Protein AF-Q6AVP5-F1 (afdb_monomer)

InterPro domains:
  IPR037191 VPS9 domain superfamily [G3DSA:1.20.1050.80] (102-145)
  IPR037191 VPS9 domain superfamily [SSF109993] (11-140)
  IPR041545 RABX5, catalytic core helical domain [PF18151] (31-95)
  IPR045046 Vacuolar protein sorting-associated protein 9-like [PTHR23101] (3-141)

Radius of gyration: 20.61 Å; Cα contacts (8 Å, |Δi|>4): 64; chains: 1; bounding box: 44×33×57 Å

Mean predicted aligned error: 6.72 Å

Structure (mmCIF, N/CA/C/O backbone):
data_AF-Q6AVP5-F1
#
_entry.id   AF-Q6AVP5-F1
#
loop_
_atom_site.group_PDB
_atom_site.id
_atom_site.type_symbol
_atom_site.label_atom_id
_atom_site.label_alt_id
_atom_site.label_comp_id
_atom_site.label_asym_id
_atom_site.label_entity_id
_atom_site.label_seq_id
_atom_site.pdbx_PDB_ins_code
_atom_site.Cartn_x
_atom_site.Cartn_y
_atom_site.Cartn_z
_atom_site.occupancy
_atom_site.B_iso_or_equiv
_atom_site.auth_seq_id
_atom_site.auth_comp_id
_atom_site.auth_asym_id
_atom_site.auth_atom_id
_atom_site.pdbx_PDB_model_num
ATOM 1 N N . MET A 1 1 ? -6.257 12.693 -12.170 1.00 38.09 1 MET A N 1
ATOM 2 C CA . MET A 1 1 ? -5.421 12.180 -11.072 1.00 38.09 1 MET A CA 1
ATOM 3 C C . MET A 1 1 ? -4.960 13.388 -10.293 1.00 38.09 1 MET A C 1
ATOM 5 O O . MET A 1 1 ? -4.209 14.184 -10.844 1.00 38.09 1 MET A O 1
ATOM 9 N N . GLU A 1 2 ? -5.520 13.604 -9.105 1.00 39.56 2 GLU A N 1
ATOM 10 C CA . GLU A 1 2 ? -4.973 14.602 -8.187 1.00 39.56 2 GLU A CA 1
ATOM 11 C C . GLU A 1 2 ? -3.583 14.144 -7.747 1.00 39.56 2 GLU A C 1
ATOM 13 O O . GLU A 1 2 ? -3.361 12.958 -7.509 1.00 39.56 2 GLU A O 1
ATOM 18 N N . SER A 1 3 ? -2.624 15.067 -7.707 1.00 45.69 3 SER A N 1
ATOM 19 C CA . SER A 1 3 ? -1.284 14.765 -7.215 1.00 45.69 3 SER A CA 1
ATOM 20 C C . SER A 1 3 ? -1.371 14.326 -5.745 1.00 45.69 3 SER A C 1
ATOM 22 O O . SER A 1 3 ? -2.114 14.952 -4.990 1.00 45.69 3 SER A O 1
ATOM 24 N N . PRO A 1 4 ? -0.567 13.349 -5.286 1.00 54.94 4 PRO A N 1
ATOM 25 C CA . PRO A 1 4 ? -0.579 12.880 -3.889 1.00 54.94 4 PRO A CA 1
ATOM 26 C C . PRO A 1 4 ? -0.270 13.991 -2.862 1.00 54.94 4 PRO A C 1
ATOM 28 O O . PRO A 1 4 ? -0.514 13.847 -1.664 1.00 54.94 4 PRO A O 1
ATOM 31 N N . THR A 1 5 ? 0.214 15.142 -3.334 1.00 57.69 5 THR A N 1
ATOM 32 C CA . THR A 1 5 ? 0.504 16.350 -2.554 1.00 57.69 5 THR A CA 1
ATOM 33 C C . THR A 1 5 ? -0.537 17.466 -2.741 1.00 57.69 5 THR A C 1
ATOM 35 O O . THR A 1 5 ? -0.230 18.629 -2.462 1.00 57.69 5 THR A O 1
ATOM 38 N N . SER A 1 6 ? -1.741 17.169 -3.245 1.00 62.94 6 SER A N 1
ATOM 39 C CA . SER A 1 6 ? -2.787 18.184 -3.402 1.00 62.94 6 SER A CA 1
ATOM 40 C C . SER A 1 6 ? -3.237 18.730 -2.031 1.00 62.94 6 SER A C 1
ATOM 42 O O . SER A 1 6 ? -3.102 18.068 -0.996 1.00 62.94 6 SER A O 1
ATOM 44 N N . PRO A 1 7 ? -3.740 19.975 -1.964 1.00 68.06 7 PRO A N 1
ATOM 45 C CA . PRO A 1 7 ? -4.280 20.518 -0.721 1.00 68.06 7 PRO A CA 1
ATOM 46 C C . PRO A 1 7 ? -5.439 19.675 -0.169 1.00 68.06 7 PRO A C 1
ATOM 48 O O . PRO A 1 7 ? -5.575 19.588 1.049 1.00 68.06 7 PRO A O 1
ATOM 51 N N . ALA A 1 8 ? -6.231 19.045 -1.046 1.00 71.81 8 ALA A N 1
ATOM 52 C CA . ALA A 1 8 ? -7.337 18.169 -0.667 1.00 71.81 8 ALA A CA 1
ATOM 53 C C . ALA A 1 8 ? -6.826 16.920 0.068 1.00 71.81 8 ALA A C 1
ATOM 55 O O . ALA A 1 8 ? -7.182 16.729 1.228 1.00 71.81 8 ALA A O 1
ATOM 56 N N . SER A 1 9 ? -5.854 16.192 -0.501 1.00 69.38 9 SER A N 1
ATOM 57 C CA . SER A 1 9 ? -5.284 14.993 0.143 1.00 69.38 9 SER A CA 1
ATOM 58 C C . SER A 1 9 ? -4.622 15.292 1.497 1.00 69.38 9 SER A C 1
ATOM 60 O O . SER A 1 9 ? -4.601 14.469 2.418 1.00 69.38 9 SER A O 1
ATOM 62 N N . ARG A 1 10 ? -4.067 16.502 1.664 1.00 72.94 10 ARG A N 1
ATOM 63 C CA . ARG A 1 10 ? -3.562 16.961 2.966 1.00 72.94 10 ARG A CA 1
ATOM 64 C C . ARG A 1 10 ? -4.691 17.173 3.968 1.00 72.94 10 ARG A C 1
ATOM 66 O O . ARG A 1 10 ? -4.535 16.746 5.109 1.00 72.94 10 ARG A O 1
ATOM 73 N N . LEU A 1 11 ? -5.779 17.834 3.572 1.00 76.25 11 LEU A N 1
ATOM 74 C CA . LEU A 1 11 ? -6.944 18.052 4.436 1.00 76.25 11 LEU A CA 1
ATOM 75 C C . LEU A 1 11 ? -7.547 16.718 4.889 1.00 76.25 11 LEU A C 1
ATOM 77 O O . LEU A 1 11 ? -7.787 16.549 6.083 1.00 76.25 11 LEU A O 1
ATOM 81 N N . ASP A 1 12 ? -7.665 15.760 3.975 1.00 85.00 12 ASP A N 1
ATOM 82 C CA . ASP A 1 12 ? -8.180 14.416 4.245 1.00 85.00 12 ASP A CA 1
ATOM 83 C C . ASP A 1 12 ? -7.323 13.659 5.269 1.00 85.00 12 ASP A C 1
ATOM 85 O O . ASP A 1 12 ? -7.826 13.128 6.262 1.00 85.00 12 ASP A O 1
ATOM 89 N N . PHE A 1 13 ? -5.995 13.706 5.112 1.00 90.00 13 PHE A N 1
ATOM 90 C CA . PHE A 1 13 ? -5.083 13.112 6.089 1.00 90.00 13 PHE A CA 1
ATOM 91 C C . PHE A 1 13 ? -5.193 13.769 7.474 1.00 90.00 13 PHE A C 1
ATOM 93 O O . PHE A 1 13 ? -5.140 13.083 8.498 1.00 90.00 13 PHE A O 1
ATOM 100 N N . TYR A 1 14 ? -5.337 15.096 7.542 1.00 91.50 14 TYR A N 1
ATOM 101 C CA . TYR A 1 14 ? -5.500 15.780 8.825 1.00 91.50 14 TYR A CA 1
ATOM 102 C C . TYR A 1 14 ? -6.853 15.492 9.480 1.00 91.50 14 TYR A C 1
ATOM 104 O O . TYR A 1 14 ? -6.889 15.410 10.711 1.00 91.50 14 TYR A O 1
ATOM 112 N N . ASP A 1 15 ? -7.927 15.283 8.710 1.00 91.81 15 ASP A N 1
ATOM 113 C CA . ASP A 1 15 ? -9.204 14.814 9.261 1.00 91.81 15 ASP A CA 1
ATOM 114 C C . ASP A 1 15 ? -9.060 13.408 9.855 1.00 91.81 15 ASP A C 1
ATOM 116 O O . ASP A 1 15 ? -9.421 13.195 11.017 1.00 91.81 15 ASP A O 1
ATOM 120 N N . PHE A 1 16 ? -8.416 12.482 9.132 1.00 94.19 16 PHE A N 1
ATOM 121 C CA . PHE A 1 16 ? -8.103 11.144 9.644 1.00 94.19 16 PHE A CA 1
ATOM 122 C C . PHE A 1 16 ? -7.333 11.213 10.972 1.00 94.19 16 PHE A C 1
ATOM 124 O O . PHE A 1 16 ? -7.773 10.661 11.984 1.00 94.19 16 PHE A O 1
ATOM 131 N N . ILE A 1 17 ? -6.224 11.960 11.021 1.00 94.19 17 ILE A N 1
ATOM 132 C CA . ILE A 1 17 ? -5.444 12.135 12.256 1.00 94.19 17 ILE A CA 1
ATOM 133 C C . IL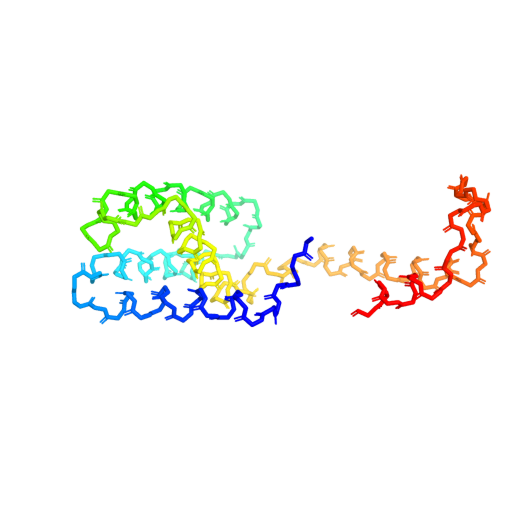E A 1 17 ? -6.285 12.800 13.356 1.00 94.19 17 ILE A C 1
ATOM 135 O O . ILE A 1 17 ? -6.170 12.437 14.530 1.00 94.19 17 ILE A O 1
ATOM 139 N N . GLY A 1 18 ? -7.144 13.757 13.001 1.00 93.69 18 GLY A N 1
ATOM 140 C CA . GLY A 1 18 ? -8.076 14.409 13.917 1.00 93.69 18 GLY A CA 1
ATOM 141 C C . GLY A 1 18 ? -9.054 13.426 14.564 1.00 93.69 18 GLY A C 1
ATOM 142 O O . GLY A 1 18 ? -9.269 13.489 15.777 1.00 93.69 18 GLY A O 1
ATOM 143 N N . ARG A 1 19 ? -9.602 12.481 13.791 1.00 92.88 19 ARG A N 1
ATOM 144 C CA . ARG A 1 19 ? -10.478 11.408 14.293 1.00 92.88 19 ARG A CA 1
ATOM 145 C C . ARG A 1 19 ? -9.712 10.402 15.147 1.00 92.88 19 ARG A C 1
ATOM 147 O O . ARG A 1 19 ? -10.165 10.098 16.247 1.00 92.88 19 ARG A O 1
ATOM 154 N N . MET A 1 20 ? -8.524 9.979 14.713 1.00 93.62 20 MET A N 1
ATOM 155 C CA . MET A 1 20 ? -7.675 9.023 15.441 1.00 93.62 20 MET A CA 1
ATOM 156 C C . MET A 1 20 ? -7.154 9.550 16.786 1.00 93.62 20 MET A C 1
ATOM 158 O O . MET A 1 20 ? -6.776 8.772 17.656 1.00 93.62 20 MET A O 1
ATOM 162 N N . ARG A 1 21 ? -7.146 10.873 16.991 1.00 93.12 21 ARG A N 1
ATOM 163 C CA . ARG A 1 21 ? -6.823 11.500 18.286 1.00 93.12 21 ARG A CA 1
ATOM 164 C C . ARG A 1 21 ? -7.977 11.474 19.288 1.00 93.12 21 ARG A C 1
ATOM 166 O O . ARG A 1 21 ? -7.763 11.793 20.457 1.00 93.12 21 ARG A O 1
ATOM 173 N N . ARG A 1 22 ? -9.201 11.152 18.858 1.00 93.94 22 ARG A N 1
ATOM 174 C CA . ARG A 1 22 ? -10.360 11.099 19.756 1.00 93.94 22 ARG A CA 1
ATOM 175 C C . ARG A 1 22 ? -10.253 9.861 20.652 1.00 93.94 22 ARG A C 1
ATOM 177 O O . ARG A 1 22 ? -9.910 8.796 20.150 1.00 93.94 22 ARG A O 1
ATOM 184 N N . PRO A 1 23 ? -10.635 9.944 21.940 1.00 95.56 23 PRO A N 1
ATOM 185 C CA . PRO A 1 23 ? -10.653 8.780 22.832 1.00 95.56 23 PRO A CA 1
ATOM 186 C C . PRO A 1 23 ? -11.482 7.609 22.291 1.00 95.56 23 PRO A C 1
ATOM 188 O O . PRO A 1 23 ? -11.158 6.457 22.542 1.00 95.56 23 PRO A O 1
ATOM 191 N N . ALA A 1 24 ? -12.524 7.911 21.512 1.00 94.75 24 ALA A N 1
ATOM 192 C CA . ALA A 1 24 ? -13.369 6.914 20.870 1.00 94.75 24 ALA A CA 1
ATOM 193 C C . ALA A 1 24 ? -12.647 6.066 19.806 1.00 94.75 24 ALA A C 1
ATOM 195 O O . ALA A 1 24 ? -13.204 5.052 19.436 1.00 94.75 24 ALA A O 1
ATOM 196 N N . ALA A 1 25 ? -11.465 6.465 19.315 1.00 96.00 25 ALA A N 1
ATOM 197 C CA . ALA A 1 25 ? -10.657 5.700 18.353 1.00 96.00 25 ALA A CA 1
ATOM 198 C C . ALA A 1 25 ? -9.486 4.943 19.015 1.00 96.00 25 ALA A C 1
ATOM 200 O O . ALA A 1 25 ? -8.536 4.541 18.336 1.00 96.00 25 ALA A O 1
ATOM 201 N N . ALA A 1 26 ? -9.464 4.842 20.349 1.00 95.75 26 ALA A N 1
ATOM 202 C CA . ALA A 1 26 ? -8.313 4.316 21.082 1.00 95.75 26 ALA A CA 1
ATOM 203 C C . ALA A 1 26 ? -8.010 2.844 20.755 1.00 95.75 26 ALA A C 1
ATOM 205 O O . ALA A 1 26 ? -6.844 2.454 20.714 1.00 95.75 26 ALA A O 1
ATOM 206 N N . ASP A 1 27 ? -9.044 2.050 20.500 1.00 96.25 27 ASP A N 1
ATOM 207 C CA . ASP A 1 27 ? -8.976 0.663 20.042 1.00 96.25 27 ASP A CA 1
ATOM 208 C C . ASP A 1 27 ? -8.317 0.554 18.658 1.00 96.25 27 ASP A C 1
ATOM 210 O O . ASP A 1 27 ? -7.335 -0.177 18.507 1.00 96.25 27 ASP A O 1
ATOM 214 N N . LEU A 1 28 ? -8.761 1.358 17.685 1.00 97.00 28 LEU A N 1
ATOM 215 C CA . LEU A 1 28 ? -8.161 1.424 16.349 1.00 97.00 28 LEU A CA 1
ATOM 216 C C . LEU A 1 28 ? -6.686 1.834 16.432 1.00 97.00 28 LEU A C 1
ATOM 218 O O . LEU A 1 28 ? -5.815 1.210 15.826 1.00 97.00 28 LEU A O 1
ATOM 222 N N . PHE A 1 29 ? -6.374 2.860 17.227 1.00 95.50 29 PHE A N 1
ATOM 223 C CA . PHE A 1 29 ? -4.996 3.319 17.390 1.00 95.50 29 PHE A CA 1
ATOM 224 C C . PHE A 1 29 ? -4.112 2.275 18.084 1.00 95.5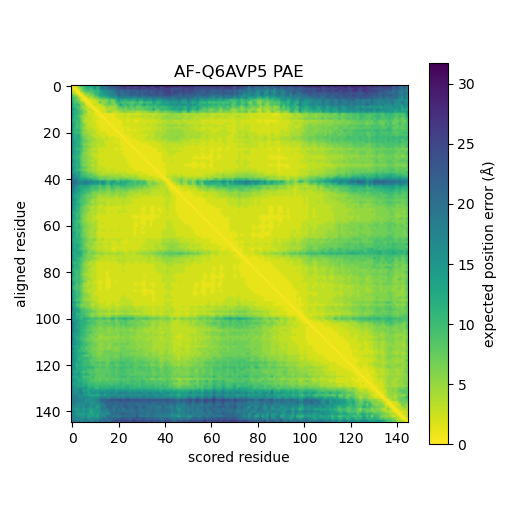0 29 PHE A C 1
ATOM 226 O O . PHE A 1 29 ? -2.936 2.126 17.739 1.00 95.50 29 PHE A O 1
ATOM 233 N N . HIS A 1 30 ? -4.662 1.529 19.045 1.00 96.75 30 HIS A N 1
ATOM 234 C CA . HIS A 1 30 ? -3.961 0.420 19.683 1.00 96.75 30 HIS A CA 1
ATOM 235 C C . HIS A 1 30 ? -3.669 -0.706 18.685 1.00 96.75 30 HIS A C 1
ATOM 237 O O . HIS A 1 30 ? -2.532 -1.177 18.638 1.00 96.75 30 HIS A O 1
ATOM 243 N N . SER A 1 31 ? -4.646 -1.067 17.847 1.00 97.50 31 SER A N 1
ATOM 244 C CA . SER A 1 31 ? -4.481 -2.050 16.771 1.00 97.50 31 SER A CA 1
ATOM 245 C C . SER A 1 31 ? -3.339 -1.661 15.826 1.00 97.50 31 SER A C 1
ATOM 247 O O . SER A 1 31 ? -2.387 -2.423 15.655 1.00 97.50 31 SER A O 1
ATOM 249 N N . ILE A 1 32 ? -3.338 -0.416 15.332 1.00 97.12 32 ILE A N 1
ATOM 250 C CA . ILE A 1 32 ? -2.281 0.110 14.452 1.00 97.12 32 ILE A CA 1
ATOM 251 C C . ILE A 1 32 ? -0.905 0.048 15.123 1.00 97.12 32 ILE A C 1
ATOM 253 O O . ILE A 1 32 ? 0.072 -0.389 14.516 1.00 97.12 32 ILE A O 1
ATOM 257 N N . ARG A 1 33 ? -0.795 0.475 16.387 1.00 96.19 33 ARG A N 1
ATOM 258 C CA . ARG A 1 33 ? 0.486 0.441 17.109 1.00 96.19 33 ARG A CA 1
ATOM 259 C C . ARG A 1 33 ? 0.987 -0.980 17.335 1.00 96.19 33 ARG A C 1
ATOM 261 O O . ARG A 1 33 ? 2.189 -1.208 17.210 1.00 96.19 33 ARG A O 1
ATOM 268 N N . SER A 1 34 ? 0.088 -1.899 17.679 1.00 97.38 34 SER A N 1
ATOM 269 C CA . SER A 1 34 ? 0.407 -3.315 17.864 1.00 97.38 34 SER A CA 1
ATOM 270 C C . SER A 1 34 ? 0.912 -3.925 16.558 1.00 97.38 34 SER A C 1
ATOM 272 O O . SER A 1 34 ? 1.976 -4.543 16.529 1.00 97.38 34 SER A O 1
ATOM 274 N N . PHE A 1 35 ? 0.215 -3.651 15.454 1.00 97.75 35 PHE A N 1
ATOM 275 C CA . PHE A 1 35 ? 0.600 -4.108 14.128 1.00 97.75 35 PHE A CA 1
ATOM 276 C C . PHE A 1 35 ? 1.987 -3.599 13.720 1.00 97.75 35 PHE A C 1
ATOM 278 O O . PHE A 1 35 ? 2.859 -4.406 13.393 1.00 97.75 35 PHE A O 1
ATOM 285 N N . LEU A 1 36 ? 2.230 -2.287 13.825 1.00 96.69 36 LEU A N 1
ATOM 286 C CA . LEU A 1 36 ? 3.532 -1.689 13.511 1.00 96.69 36 LEU A CA 1
ATOM 287 C C . LEU A 1 36 ? 4.657 -2.312 14.349 1.00 96.69 36 LEU A C 1
ATOM 289 O O . LEU A 1 36 ? 5.690 -2.694 13.803 1.00 96.69 36 LEU A O 1
ATOM 293 N N . ALA A 1 37 ? 4.441 -2.486 15.658 1.00 95.50 37 ALA A N 1
ATOM 294 C CA . ALA A 1 37 ? 5.411 -3.147 16.527 1.00 95.50 37 ALA A CA 1
ATOM 295 C C . ALA A 1 37 ? 5.672 -4.601 16.097 1.00 95.50 37 ALA A C 1
ATOM 297 O O . ALA A 1 37 ? 6.824 -5.025 16.066 1.00 95.50 37 ALA A O 1
ATOM 298 N N . SER A 1 38 ? 4.632 -5.342 15.706 1.00 95.38 38 SER A N 1
ATOM 299 C CA . SER A 1 38 ? 4.750 -6.735 15.256 1.00 95.38 38 SER A CA 1
ATOM 300 C C . SER A 1 38 ? 5.516 -6.896 13.936 1.00 95.38 38 SER A C 1
ATOM 302 O O . SER A 1 38 ? 6.064 -7.967 13.673 1.00 95.38 38 SER A O 1
ATOM 304 N N . LEU A 1 39 ? 5.531 -5.871 13.077 1.00 93.81 39 LEU A N 1
ATOM 305 C CA . LEU A 1 39 ? 6.354 -5.853 11.867 1.00 93.81 39 LEU A CA 1
ATOM 306 C C . LEU A 1 39 ? 7.799 -5.499 12.207 1.00 93.81 39 LEU A C 1
ATOM 308 O O . LEU A 1 39 ? 8.711 -6.193 11.774 1.00 93.81 39 LEU A O 1
ATOM 312 N N . SER A 1 40 ? 8.014 -4.476 13.038 1.00 88.62 40 SER A N 1
ATOM 313 C CA . SER A 1 40 ? 9.361 -4.065 13.454 1.00 88.62 40 SER A CA 1
ATOM 314 C C . SER A 1 40 ? 10.093 -5.116 14.293 1.00 88.62 40 SER A C 1
ATOM 316 O O . SER A 1 40 ? 11.315 -5.169 14.256 1.00 88.62 40 SER A O 1
ATOM 318 N N . GLN A 1 41 ? 9.365 -5.934 15.057 1.00 88.19 41 GLN A N 1
ATOM 319 C CA . GLN A 1 41 ? 9.915 -7.057 15.829 1.00 88.19 41 GLN A CA 1
ATOM 320 C C . GLN A 1 41 ? 10.094 -8.333 14.998 1.00 88.19 41 GLN A C 1
ATOM 322 O O . GLN A 1 41 ? 10.654 -9.310 15.495 1.00 88.19 41 GLN A O 1
ATOM 327 N N . GLY A 1 42 ? 9.592 -8.344 13.761 1.00 80.88 42 GLY A N 1
ATOM 328 C CA . GLY A 1 42 ? 9.878 -9.413 12.818 1.00 80.88 42 GLY A CA 1
ATOM 329 C C . GLY A 1 42 ? 11.376 -9.496 12.533 1.00 80.88 42 GLY A C 1
ATOM 330 O O . GLY A 1 42 ? 12.127 -8.560 12.804 1.00 80.88 42 GLY A O 1
ATOM 331 N N . GLY A 1 43 ? 11.809 -10.628 11.979 1.00 86.69 43 GLY A N 1
ATOM 332 C CA . GLY A 1 43 ? 13.179 -10.774 11.493 1.00 86.69 43 GLY A CA 1
ATOM 333 C C . GLY A 1 43 ? 13.493 -9.831 10.326 1.00 86.69 43 GLY A C 1
ATOM 334 O O . GLY A 1 43 ? 12.837 -8.799 10.123 1.00 86.69 43 GLY A O 1
ATOM 335 N N . GLU A 1 44 ? 14.492 -10.225 9.539 1.00 89.94 44 GLU A N 1
ATOM 336 C CA . GLU A 1 44 ? 14.896 -9.504 8.329 1.00 89.94 44 GLU A CA 1
ATOM 337 C C . GLU A 1 44 ? 13.680 -9.103 7.470 1.00 89.94 44 GLU A C 1
ATOM 339 O O . GLU A 1 44 ? 12.727 -9.890 7.357 1.00 89.94 44 GLU A O 1
ATOM 344 N N . PRO A 1 45 ? 13.672 -7.882 6.902 1.00 91.62 45 PRO A N 1
ATOM 345 C CA . PRO A 1 45 ? 12.625 -7.447 5.990 1.00 91.62 45 PRO A CA 1
ATOM 346 C C . PRO A 1 45 ? 12.415 -8.459 4.866 1.00 91.62 45 PRO A C 1
ATOM 348 O O . PRO A 1 45 ? 13.365 -8.955 4.260 1.00 91.62 45 PRO A O 1
ATOM 351 N N . ASN A 1 46 ? 11.156 -8.773 4.585 1.00 92.19 46 ASN A N 1
ATOM 352 C CA . ASN A 1 46 ? 10.795 -9.645 3.478 1.00 92.19 46 ASN A CA 1
ATOM 353 C C . ASN A 1 46 ? 9.584 -9.042 2.777 1.00 92.19 46 ASN A C 1
ATOM 355 O O . ASN A 1 46 ? 8.490 -9.059 3.336 1.00 92.19 46 ASN A O 1
ATOM 359 N N . ALA A 1 47 ? 9.789 -8.510 1.571 1.00 92.69 47 ALA A N 1
ATOM 360 C CA . ALA A 1 47 ? 8.774 -7.746 0.850 1.00 92.69 47 ALA A CA 1
ATOM 361 C C . ALA A 1 47 ? 7.469 -8.531 0.631 1.00 92.69 47 ALA A C 1
ATOM 363 O O . ALA A 1 47 ? 6.388 -7.979 0.820 1.00 92.69 47 ALA A O 1
ATOM 364 N N . GLU A 1 48 ? 7.558 -9.824 0.307 1.00 92.94 48 GLU A N 1
ATOM 365 C CA . GLU A 1 48 ? 6.383 -10.669 0.065 1.00 92.94 48 GLU A CA 1
ATOM 366 C C . GLU A 1 48 ? 5.600 -10.927 1.361 1.00 92.94 48 GLU A C 1
ATOM 368 O O . GLU A 1 48 ? 4.388 -10.720 1.432 1.00 92.94 48 GLU A O 1
ATOM 373 N N . VAL A 1 49 ? 6.301 -11.339 2.423 1.00 94.12 49 VAL A N 1
ATOM 374 C CA . VAL A 1 49 ? 5.675 -11.645 3.717 1.00 94.12 49 VAL A CA 1
ATOM 375 C C . VAL A 1 49 ? 5.123 -10.380 4.369 1.00 94.12 49 VAL A C 1
ATOM 377 O O . VAL A 1 49 ? 3.978 -10.367 4.824 1.00 94.12 49 VAL A O 1
ATOM 380 N N . ASP A 1 50 ? 5.915 -9.310 4.421 1.00 95.19 50 ASP A N 1
ATOM 381 C CA . ASP A 1 50 ? 5.501 -8.048 5.027 1.00 95.19 50 ASP A CA 1
ATOM 382 C C . ASP A 1 50 ? 4.378 -7.397 4.209 1.00 95.19 50 ASP A C 1
ATOM 384 O O . ASP A 1 50 ? 3.401 -6.930 4.794 1.00 95.19 50 ASP A O 1
ATOM 388 N N . GLY A 1 51 ? 4.446 -7.453 2.874 1.00 95.25 51 GLY A N 1
ATOM 389 C CA . GLY A 1 51 ? 3.384 -6.986 1.983 1.00 95.25 51 GLY A CA 1
ATOM 390 C C . GLY A 1 51 ? 2.062 -7.716 2.219 1.00 95.25 51 GLY A C 1
ATOM 391 O O . GLY A 1 51 ? 1.032 -7.072 2.422 1.00 95.25 51 GLY A O 1
ATOM 392 N N . GLY A 1 52 ? 2.084 -9.051 2.299 1.00 96.94 52 GLY A N 1
ATOM 393 C CA . GLY A 1 52 ? 0.892 -9.846 2.609 1.00 96.94 52 GLY A CA 1
ATOM 394 C C . GLY A 1 52 ? 0.286 -9.517 3.979 1.00 96.94 52 GLY A C 1
ATOM 395 O O . GLY A 1 52 ? -0.938 -9.421 4.121 1.00 96.94 52 GLY A O 1
ATOM 396 N N . ARG A 1 53 ? 1.131 -9.273 4.989 1.00 97.00 53 ARG A N 1
ATOM 397 C CA . ARG A 1 53 ? 0.688 -8.849 6.329 1.00 97.00 53 ARG A CA 1
ATOM 398 C C . ARG A 1 53 ? 0.055 -7.460 6.315 1.00 97.00 53 ARG A C 1
ATOM 400 O O . ARG A 1 53 ? -0.980 -7.274 6.948 1.00 97.00 53 ARG A O 1
ATOM 407 N N . VAL A 1 54 ? 0.649 -6.504 5.599 1.00 97.44 54 VAL A N 1
ATOM 408 C CA . VAL A 1 54 ? 0.104 -5.145 5.442 1.00 97.44 54 VAL A CA 1
ATOM 409 C C . VAL A 1 54 ? -1.248 -5.174 4.735 1.00 97.44 54 VAL A C 1
ATOM 411 O O . VAL A 1 54 ? -2.193 -4.572 5.234 1.00 97.44 54 VAL A O 1
ATOM 414 N N . GLN A 1 55 ? -1.379 -5.929 3.642 1.00 98.12 55 GLN A N 1
ATOM 415 C CA . GLN A 1 55 ? -2.650 -6.062 2.919 1.00 98.12 55 GLN A CA 1
ATOM 416 C C . GLN A 1 55 ? -3.747 -6.695 3.783 1.00 98.12 55 GLN A C 1
ATOM 418 O O . GLN A 1 55 ? -4.871 -6.196 3.825 1.00 98.12 55 GLN A O 1
ATOM 423 N N . THR A 1 56 ? -3.411 -7.750 4.533 1.00 98.25 56 THR A N 1
ATOM 424 C CA . THR A 1 56 ? -4.352 -8.379 5.476 1.00 98.25 56 THR A CA 1
ATOM 425 C C . THR A 1 56 ? -4.813 -7.376 6.535 1.00 98.25 56 THR A C 1
ATOM 427 O O . THR A 1 56 ? -6.008 -7.236 6.779 1.00 98.25 56 THR A O 1
ATOM 430 N N . PHE A 1 57 ? -3.878 -6.613 7.107 1.00 98.25 57 PHE A N 1
ATOM 431 C CA . PHE A 1 57 ? -4.191 -5.605 8.114 1.00 98.25 57 PHE A CA 1
ATOM 432 C C . PHE A 1 57 ? -5.053 -4.458 7.565 1.00 98.25 57 PHE A C 1
ATOM 434 O O . PHE A 1 57 ? -5.963 -3.996 8.250 1.00 98.25 57 PHE A O 1
ATOM 441 N N . PHE A 1 58 ? -4.816 -4.004 6.329 1.00 98.12 58 PHE A N 1
ATOM 442 C CA . PHE A 1 58 ? -5.667 -2.991 5.702 1.00 98.12 58 PHE A CA 1
ATOM 443 C C . PHE A 1 58 ? -7.099 -3.485 5.484 1.00 98.12 58 PHE A C 1
ATOM 445 O O . PHE A 1 58 ? -8.024 -2.739 5.788 1.00 98.12 58 PHE A O 1
ATOM 452 N N . ALA A 1 59 ? -7.302 -4.734 5.057 1.00 98.12 59 ALA A N 1
ATOM 453 C CA . ALA A 1 59 ? -8.646 -5.299 4.905 1.00 98.12 59 ALA A CA 1
ATOM 454 C C . ALA A 1 59 ? -9.397 -5.408 6.251 1.00 98.12 59 ALA A C 1
ATOM 456 O O . ALA A 1 59 ? -10.591 -5.096 6.344 1.00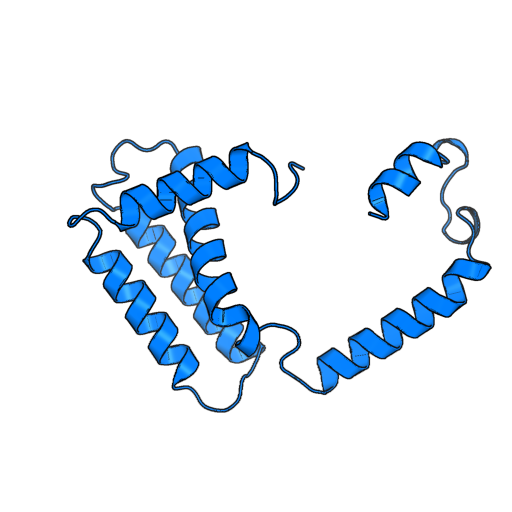 98.12 59 ALA A O 1
ATOM 457 N N . GLU A 1 60 ? -8.694 -5.805 7.317 1.00 97.81 60 GLU A N 1
ATOM 458 C CA . GLU A 1 60 ? -9.242 -5.835 8.679 1.00 97.81 60 GLU A CA 1
ATOM 459 C C . GLU A 1 60 ? -9.623 -4.428 9.161 1.00 97.81 60 GLU A C 1
ATOM 461 O O . GLU A 1 60 ? -10.728 -4.209 9.664 1.00 97.81 60 GLU A O 1
ATOM 466 N N . MET A 1 61 ? -8.730 -3.455 8.969 1.00 97.31 61 MET A N 1
ATOM 467 C CA . MET A 1 61 ? -8.957 -2.070 9.374 1.00 97.31 61 MET A CA 1
ATOM 468 C C . MET A 1 61 ? -10.031 -1.371 8.544 1.00 97.31 61 MET A C 1
ATOM 470 O O . MET A 1 61 ? -10.746 -0.534 9.090 1.00 97.31 61 MET A O 1
ATOM 474 N N . GLU A 1 62 ? -10.178 -1.704 7.262 1.00 97.19 62 GLU A N 1
ATOM 475 C CA . GLU A 1 62 ? -11.270 -1.191 6.437 1.00 97.19 62 GLU A CA 1
ATOM 476 C C . GLU A 1 62 ? -12.620 -1.597 7.023 1.00 97.19 62 GLU A C 1
ATOM 478 O O . GLU A 1 62 ? -13.485 -0.745 7.237 1.00 97.19 62 GLU A O 1
ATOM 483 N N . THR A 1 63 ? -12.772 -2.882 7.348 1.00 97.31 63 THR A N 1
ATOM 484 C CA . THR A 1 63 ? -13.987 -3.392 7.993 1.00 97.31 63 THR A CA 1
ATOM 485 C C . THR A 1 63 ? -14.213 -2.686 9.332 1.00 97.31 63 THR A C 1
ATOM 487 O O . THR A 1 63 ? -15.298 -2.166 9.588 1.00 97.31 63 THR A O 1
ATOM 490 N N . ALA A 1 64 ? -13.161 -2.571 10.151 1.00 97.06 64 ALA A N 1
ATOM 491 C CA . ALA A 1 64 ? -13.243 -1.910 11.448 1.00 97.06 64 ALA A CA 1
ATOM 492 C C . ALA A 1 64 ? -13.656 -0.434 11.337 1.00 97.06 64 ALA A C 1
ATOM 494 O O . ALA A 1 64 ? -14.498 0.003 12.111 1.00 97.06 64 ALA A O 1
ATOM 495 N N . ILE A 1 65 ? -13.108 0.329 10.383 1.00 95.94 65 ILE A N 1
ATOM 496 C CA . ILE A 1 65 ? -13.434 1.750 10.176 1.00 95.94 65 ILE A CA 1
ATOM 497 C C . ILE A 1 65 ? -14.867 1.920 9.669 1.00 95.94 65 ILE A C 1
ATOM 499 O O . ILE A 1 65 ? -15.570 2.799 10.170 1.00 95.94 65 ILE A O 1
ATOM 503 N N . ARG A 1 66 ? -15.314 1.087 8.717 1.00 95.81 66 ARG A N 1
ATOM 504 C CA . ARG A 1 66 ? -16.685 1.136 8.176 1.00 95.81 66 ARG A CA 1
ATOM 505 C C . ARG A 1 66 ? -17.740 0.915 9.262 1.00 95.81 66 ARG A C 1
ATOM 507 O O . ARG A 1 66 ? -18.748 1.616 9.270 1.00 95.81 66 ARG A O 1
ATOM 514 N N . ASP A 1 67 ? -17.470 0.012 10.202 1.00 95.81 67 ASP A N 1
ATOM 515 C CA . ASP A 1 67 ? -18.384 -0.313 11.304 1.00 95.81 67 ASP A CA 1
ATOM 516 C C . ASP A 1 67 ? -18.198 0.591 12.542 1.00 95.81 67 ASP A C 1
ATOM 518 O O . ASP A 1 67 ? -18.931 0.481 13.531 1.00 95.81 67 ASP A O 1
ATOM 522 N N . HIS A 1 68 ? -17.223 1.508 12.522 1.00 96.25 68 HIS A N 1
ATOM 523 C CA . HIS A 1 68 ? -16.855 2.285 13.699 1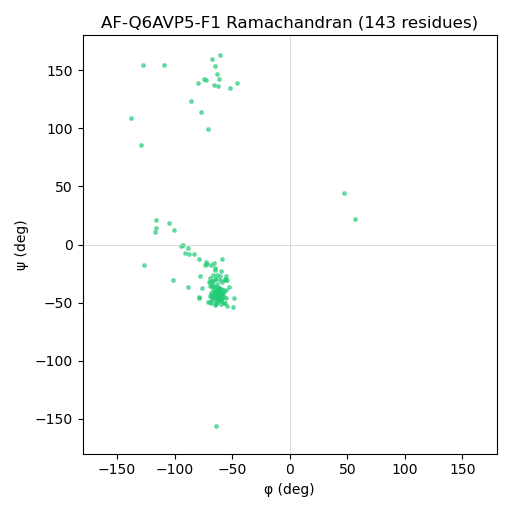.00 96.25 68 HIS A CA 1
ATOM 524 C C . HIS A 1 68 ? -17.811 3.470 13.957 1.00 96.25 68 HIS A C 1
ATOM 526 O O . HIS A 1 68 ? -18.110 4.245 13.042 1.00 96.25 68 HIS A O 1
ATOM 532 N N . PRO A 1 69 ? -18.194 3.758 15.221 1.00 95.00 69 PRO A N 1
ATOM 533 C CA . PRO A 1 69 ? -19.103 4.863 15.554 1.00 95.00 69 PRO A CA 1
ATOM 534 C C . PRO A 1 69 ? -18.657 6.248 15.063 1.00 95.00 69 PRO A C 1
ATOM 536 O O . PRO A 1 69 ? -19.487 7.110 14.780 1.00 95.00 69 PRO A O 1
ATOM 539 N N . LEU A 1 70 ? -17.346 6.482 14.945 1.00 94.44 70 LEU A N 1
ATOM 540 C CA . LEU A 1 70 ? -16.808 7.746 14.417 1.00 94.44 70 LEU A CA 1
ATOM 541 C C . LEU A 1 70 ? -17.075 7.960 12.919 1.00 94.44 70 LEU A C 1
ATOM 543 O O . LEU A 1 70 ? -16.971 9.099 12.464 1.00 94.44 70 LEU A O 1
ATOM 547 N N . TRP A 1 71 ? -17.410 6.906 12.175 1.00 94.38 71 TRP A N 1
ATOM 548 C CA . TRP A 1 71 ? -17.745 6.950 10.750 1.00 94.38 71 TRP A CA 1
ATOM 549 C C . TRP A 1 71 ? -19.186 6.509 10.460 1.00 94.38 71 TRP A C 1
ATOM 551 O O . TRP A 1 71 ? -19.568 6.428 9.302 1.00 94.38 71 TRP A O 1
ATOM 561 N N . ALA A 1 72 ? -20.032 6.345 11.484 1.00 94.25 72 ALA A N 1
ATOM 562 C CA . ALA A 1 72 ? -21.417 5.886 11.324 1.00 94.25 72 ALA A CA 1
ATOM 563 C C . ALA A 1 72 ? -22.274 6.735 10.359 1.00 94.25 72 ALA A C 1
ATOM 565 O O . ALA A 1 72 ? -23.215 6.224 9.763 1.00 94.25 72 ALA A O 1
ATOM 566 N N . ASN A 1 73 ? -21.954 8.025 10.204 1.00 93.56 73 ASN A N 1
ATOM 567 C CA . ASN A 1 73 ? -22.627 8.944 9.275 1.00 93.56 73 ASN A CA 1
ATOM 568 C C . ASN A 1 73 ? -21.689 9.463 8.174 1.00 93.56 73 ASN A C 1
ATOM 570 O O . ASN A 1 73 ? -21.991 10.477 7.547 1.00 93.56 73 ASN A O 1
ATOM 574 N N . ALA A 1 74 ? -20.527 8.834 7.996 1.00 93.69 74 ALA A N 1
ATOM 575 C CA . ALA A 1 74 ? -19.591 9.214 6.953 1.00 93.69 74 ALA A CA 1
ATOM 576 C C . ALA A 1 74 ? -20.103 8.734 5.590 1.00 93.69 74 ALA A C 1
ATOM 578 O O . ALA A 1 74 ? -20.665 7.648 5.450 1.00 93.69 74 ALA A O 1
ATOM 579 N N . THR A 1 75 ? -19.895 9.554 4.571 1.00 94.31 75 THR A N 1
ATOM 580 C CA . THR A 1 75 ? -20.069 9.160 3.175 1.00 94.31 75 THR A CA 1
ATOM 581 C C . THR A 1 75 ? -19.008 8.134 2.770 1.00 94.31 75 THR A C 1
ATOM 583 O O . THR A 1 75 ? -17.938 8.063 3.373 1.00 94.31 75 THR A O 1
ATOM 586 N N . ASN A 1 76 ? -19.260 7.374 1.698 1.00 94.25 76 ASN A N 1
ATOM 587 C CA . ASN A 1 76 ? -18.254 6.451 1.158 1.00 94.25 76 ASN A CA 1
ATOM 588 C C . ASN A 1 76 ? -16.938 7.170 0.821 1.00 94.25 76 ASN A C 1
ATOM 590 O O . ASN A 1 76 ? -15.881 6.648 1.138 1.00 94.25 76 ASN A O 1
ATOM 594 N N . GLN A 1 77 ? -17.003 8.393 0.281 1.00 92.56 77 GLN A N 1
ATOM 595 C CA . GLN A 1 77 ? -15.807 9.188 -0.010 1.00 92.56 77 GLN A CA 1
ATOM 596 C C . GLN A 1 77 ? -15.021 9.546 1.260 1.00 92.56 77 GLN A C 1
ATOM 598 O O . GLN A 1 77 ? -13.801 9.476 1.261 1.00 92.56 77 GLN A O 1
ATOM 603 N N . GLU A 1 78 ? -15.694 9.911 2.355 1.00 92.19 78 GLU A N 1
ATOM 604 C CA . GLU A 1 78 ? -15.015 10.192 3.630 1.00 92.19 78 GLU A CA 1
ATOM 605 C C . GLU A 1 78 ? -14.389 8.935 4.245 1.00 92.19 78 GLU A C 1
ATOM 607 O O . GLU A 1 78 ? -13.371 9.028 4.932 1.00 92.19 78 GLU A O 1
ATOM 612 N N . ILE A 1 79 ? -14.991 7.764 4.013 1.00 94.62 79 ILE A N 1
ATOM 613 C CA . ILE A 1 79 ? -14.402 6.481 4.402 1.00 94.62 79 ILE A CA 1
ATOM 614 C C . ILE A 1 79 ? -13.160 6.212 3.552 1.00 94.62 79 ILE A C 1
ATOM 616 O O . ILE A 1 79 ? -12.103 5.972 4.124 1.00 94.62 79 ILE A O 1
ATOM 620 N N . ASP A 1 80 ? -13.245 6.329 2.226 1.00 94.75 80 ASP A N 1
ATOM 621 C CA . ASP A 1 80 ? -12.108 6.112 1.322 1.00 94.75 80 ASP A CA 1
ATOM 622 C C . ASP A 1 80 ? -10.939 7.058 1.664 1.00 94.75 80 ASP A C 1
ATOM 624 O O . ASP A 1 80 ? -9.799 6.616 1.804 1.00 94.75 80 ASP A O 1
ATOM 628 N N . ASN A 1 81 ? -11.229 8.334 1.945 1.00 93.56 81 ASN A N 1
ATOM 629 C CA . ASN A 1 81 ? -10.243 9.317 2.406 1.00 93.56 81 ASN A CA 1
ATOM 630 C C . ASN A 1 81 ? -9.598 8.915 3.748 1.00 93.56 81 ASN A C 1
ATOM 632 O O . ASN A 1 81 ? -8.402 9.124 3.967 1.00 93.56 81 ASN A O 1
ATOM 636 N N . ALA A 1 82 ? -10.370 8.326 4.669 1.00 94.81 82 ALA A N 1
ATOM 637 C CA . ALA A 1 82 ? -9.840 7.816 5.931 1.00 94.81 82 ALA A CA 1
ATOM 638 C C . ALA A 1 82 ? -8.952 6.576 5.733 1.00 94.81 82 ALA A C 1
ATOM 640 O O . ALA A 1 82 ? -7.948 6.445 6.437 1.00 94.81 82 ALA A O 1
ATOM 641 N N . LEU A 1 83 ? -9.277 5.701 4.776 1.00 96.06 83 LEU A N 1
ATOM 642 C CA . LEU A 1 83 ? -8.454 4.540 4.423 1.00 96.06 83 LEU A CA 1
ATOM 643 C C . LEU A 1 83 ? -7.139 4.964 3.760 1.00 96.06 83 LEU A C 1
ATOM 645 O O . LEU A 1 83 ? -6.083 4.469 4.148 1.00 96.06 83 LEU A O 1
ATOM 649 N N . GLU A 1 84 ? -7.165 5.951 2.864 1.00 95.88 84 GLU A N 1
ATOM 650 C CA . GLU A 1 84 ? -5.942 6.544 2.306 1.00 95.88 84 GLU A CA 1
ATOM 651 C C . GLU A 1 84 ? -5.095 7.201 3.412 1.00 95.88 84 GLU A C 1
ATOM 653 O O . GLU A 1 84 ? -3.869 7.067 3.460 1.00 95.88 84 GLU A O 1
ATOM 658 N N . GLY A 1 85 ? -5.746 7.863 4.376 1.00 95.88 85 GLY A N 1
ATOM 659 C CA . GLY A 1 85 ? -5.077 8.419 5.549 1.00 95.88 85 GLY A CA 1
ATOM 660 C C . GLY A 1 85 ? -4.412 7.357 6.436 1.00 95.88 85 GLY A C 1
ATOM 661 O O . GLY A 1 85 ? -3.295 7.574 6.925 1.00 95.88 85 GLY A O 1
ATOM 662 N N . LEU A 1 86 ? -5.063 6.204 6.610 1.00 96.62 86 LEU A N 1
ATOM 663 C CA . LEU A 1 86 ? -4.523 5.041 7.311 1.00 96.62 86 LEU A CA 1
ATOM 664 C C . LEU A 1 86 ? -3.308 4.464 6.578 1.00 96.62 86 LEU A C 1
ATOM 666 O O . LEU A 1 86 ? -2.265 4.267 7.209 1.00 96.62 86 LEU A O 1
ATOM 670 N N . GLU A 1 87 ? -3.424 4.231 5.269 1.00 96.69 87 GLU A N 1
ATOM 671 C CA . GLU A 1 87 ? -2.329 3.730 4.438 1.00 96.69 87 GLU A CA 1
ATOM 672 C C . GLU A 1 87 ? -1.128 4.666 4.529 1.00 96.69 87 GLU A C 1
ATOM 674 O O . GLU A 1 87 ? -0.026 4.241 4.882 1.00 96.69 87 GLU A O 1
ATOM 679 N N . LYS A 1 88 ? -1.353 5.969 4.338 1.00 95.94 88 LYS A N 1
ATOM 680 C CA . LYS A 1 88 ? -0.315 6.988 4.475 1.00 95.94 88 LYS A CA 1
ATOM 681 C C . LYS A 1 88 ? 0.358 6.933 5.840 1.00 95.94 88 LYS A C 1
ATOM 683 O O . LYS A 1 88 ? 1.586 6.992 5.914 1.00 95.94 88 LYS A O 1
ATOM 688 N N . TYR A 1 89 ? -0.408 6.823 6.924 1.00 96.31 89 TYR A N 1
ATOM 689 C CA . TYR A 1 89 ? 0.156 6.750 8.272 1.00 96.31 89 TYR A CA 1
ATOM 690 C C . TYR A 1 89 ? 1.055 5.520 8.450 1.00 96.31 89 TYR A C 1
ATOM 692 O O . TYR A 1 89 ? 2.175 5.647 8.952 1.00 96.31 89 TYR A O 1
ATOM 700 N N . ILE A 1 90 ? 0.581 4.348 8.030 1.00 96.62 90 ILE A N 1
ATOM 701 C CA . ILE A 1 90 ? 1.283 3.074 8.206 1.00 96.62 90 ILE A CA 1
ATOM 702 C C . ILE A 1 90 ? 2.506 2.995 7.296 1.00 96.62 90 ILE A C 1
ATOM 704 O O . ILE A 1 90 ? 3.607 2.752 7.788 1.00 96.62 90 ILE A O 1
ATOM 708 N N . MET A 1 91 ? 2.356 3.291 6.007 1.00 97.00 91 MET A N 1
ATOM 709 C CA . MET A 1 91 ? 3.455 3.218 5.044 1.00 97.00 91 MET A CA 1
ATOM 710 C C . MET A 1 91 ? 4.540 4.261 5.321 1.00 97.00 91 MET A C 1
ATOM 712 O O . MET A 1 91 ? 5.718 3.961 5.157 1.00 97.00 91 MET A O 1
ATOM 716 N N . THR A 1 92 ? 4.193 5.435 5.867 1.00 95.88 92 THR A N 1
ATOM 717 C CA . THR A 1 92 ? 5.208 6.393 6.351 1.00 95.88 92 THR A CA 1
ATOM 718 C C . THR A 1 92 ? 6.036 5.810 7.501 1.00 95.88 92 THR A C 1
ATOM 720 O O . THR A 1 92 ? 7.229 6.077 7.605 1.00 95.88 92 THR A O 1
ATOM 723 N N . LYS A 1 93 ? 5.423 5.022 8.394 1.00 95.50 93 LYS A N 1
ATOM 724 C CA . LYS A 1 93 ? 6.124 4.393 9.527 1.00 95.50 93 LYS A CA 1
ATOM 725 C C . LYS A 1 93 ? 6.936 3.168 9.125 1.00 95.50 93 LYS A C 1
ATOM 727 O O . LYS A 1 93 ? 7.908 2.857 9.804 1.00 95.50 93 LYS A O 1
ATOM 732 N N . LEU A 1 94 ? 6.531 2.488 8.059 1.00 95.06 94 LEU A N 1
ATOM 733 C CA . LEU A 1 94 ? 7.201 1.300 7.540 1.00 95.06 94 LEU A CA 1
ATOM 734 C C . LEU A 1 94 ? 8.203 1.609 6.424 1.00 95.06 94 LEU A C 1
ATOM 736 O O . LEU A 1 94 ? 8.846 0.678 5.955 1.00 95.06 94 LEU A O 1
ATOM 740 N N . PHE A 1 95 ? 8.354 2.873 6.014 1.00 95.25 95 PHE A N 1
ATOM 741 C CA . PHE A 1 95 ? 9.161 3.262 4.854 1.00 95.25 95 PHE A CA 1
ATOM 742 C C . PHE A 1 95 ? 10.564 2.644 4.873 1.00 95.25 95 PHE A C 1
ATOM 744 O O . PHE A 1 95 ? 10.909 1.917 3.948 1.00 95.25 95 PHE A O 1
ATOM 751 N N . ASP A 1 96 ? 11.316 2.823 5.962 1.00 92.19 96 ASP A N 1
ATOM 752 C CA . ASP A 1 96 ? 12.690 2.309 6.081 1.00 92.19 96 ASP A CA 1
ATOM 753 C C . ASP A 1 96 ? 12.776 0.771 6.063 1.00 92.19 96 ASP A C 1
ATOM 755 O O . ASP A 1 96 ? 13.831 0.212 5.781 1.00 92.19 96 ASP A O 1
ATOM 759 N N . ARG A 1 97 ? 11.678 0.074 6.390 1.00 93.50 97 ARG A N 1
ATOM 760 C CA . ARG A 1 97 ? 11.601 -1.393 6.351 1.00 93.50 97 ARG A CA 1
ATOM 761 C C . ARG A 1 97 ? 11.165 -1.912 4.983 1.00 93.50 97 ARG A C 1
ATOM 763 O O . ARG A 1 97 ? 11.595 -2.990 4.599 1.00 93.50 97 ARG A O 1
ATOM 770 N N . ALA A 1 98 ? 10.266 -1.204 4.304 1.00 93.06 98 ALA A N 1
ATOM 771 C CA . ALA A 1 98 ? 9.563 -1.710 3.128 1.00 93.06 98 ALA A CA 1
ATOM 772 C C . ALA A 1 98 ? 10.129 -1.189 1.801 1.00 93.06 98 ALA A C 1
ATOM 774 O O . ALA A 1 98 ? 10.034 -1.874 0.787 1.00 93.06 98 ALA A O 1
ATOM 775 N N . PHE A 1 99 ? 10.680 0.025 1.775 1.00 95.12 99 PHE A N 1
ATOM 776 C CA . PHE A 1 99 ? 11.140 0.648 0.540 1.00 95.12 99 PHE A CA 1
ATOM 777 C C . PHE A 1 99 ? 12.573 0.220 0.207 1.00 95.12 99 PHE A C 1
ATOM 779 O O . PHE A 1 99 ? 13.472 0.425 1.019 1.00 95.12 99 PHE A O 1
ATOM 786 N N . ALA A 1 100 ? 12.777 -0.350 -0.990 1.00 93.31 100 ALA A N 1
ATOM 787 C CA . ALA A 1 100 ? 14.075 -0.830 -1.484 1.00 93.31 100 ALA A CA 1
ATOM 788 C C . ALA A 1 100 ? 14.836 -1.684 -0.447 1.00 93.31 100 ALA A C 1
ATOM 790 O O . ALA A 1 100 ? 16.029 -1.498 -0.205 1.00 93.31 100 ALA A O 1
ATOM 791 N N . SER A 1 101 ? 14.113 -2.596 0.212 1.00 89.44 101 SER A N 1
ATOM 792 C CA . SER A 1 101 ? 14.605 -3.313 1.393 1.00 89.44 101 SER A CA 1
ATOM 793 C C . SER A 1 101 ? 15.643 -4.391 1.081 1.00 89.44 101 SER A C 1
ATOM 795 O O . S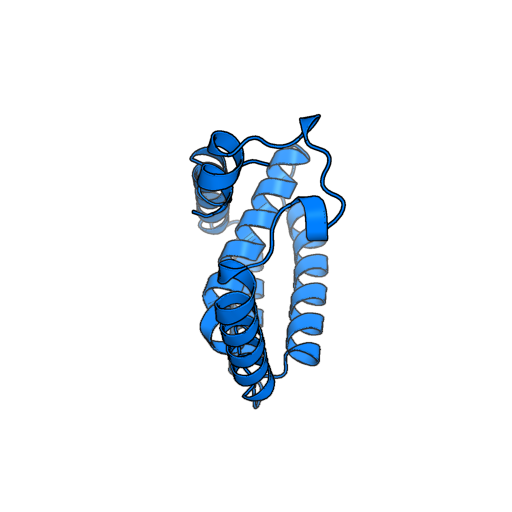ER A 1 101 ? 16.334 -4.849 1.989 1.00 89.44 101 SER A O 1
ATOM 797 N N . SER A 1 102 ? 15.737 -4.829 -0.178 1.00 91.75 102 SER A N 1
ATOM 798 C CA . SER A 1 102 ? 16.669 -5.870 -0.613 1.00 91.75 102 SER A CA 1
ATOM 799 C C . SER A 1 102 ? 17.804 -5.311 -1.476 1.00 91.75 102 SER A C 1
ATOM 801 O O . SER A 1 102 ? 17.665 -4.288 -2.151 1.00 91.75 102 SER A O 1
ATOM 803 N N . ALA A 1 103 ? 18.948 -6.001 -1.484 1.00 92.81 103 ALA A N 1
ATOM 804 C CA . ALA A 1 103 ? 20.057 -5.651 -2.372 1.00 92.81 103 ALA A CA 1
ATOM 805 C C . ALA A 1 103 ? 19.669 -5.828 -3.850 1.00 92.81 103 ALA A C 1
ATOM 807 O O . ALA A 1 103 ? 20.171 -5.114 -4.720 1.00 92.81 103 ALA A O 1
ATOM 808 N N . GLU A 1 104 ? 18.763 -6.764 -4.128 1.00 94.44 104 GLU A N 1
ATOM 809 C CA . GLU A 1 104 ? 18.180 -7.018 -5.437 1.00 94.44 104 GLU A CA 1
ATOM 810 C C . GLU A 1 104 ? 17.350 -5.828 -5.939 1.00 94.44 104 GLU A C 1
ATOM 812 O O . GLU A 1 104 ? 17.482 -5.470 -7.113 1.00 94.44 104 G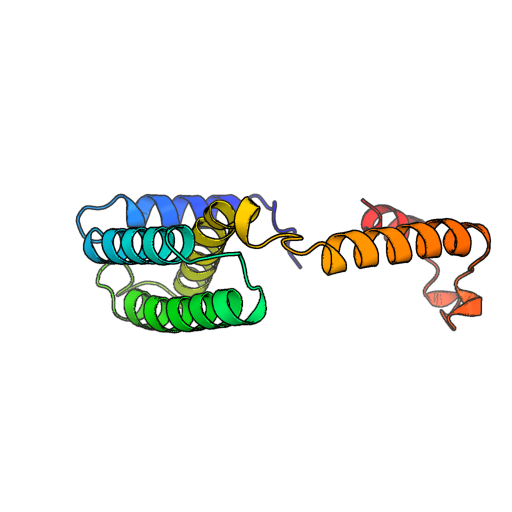LU A O 1
ATOM 817 N N . ASP A 1 105 ? 16.565 -5.177 -5.072 1.00 94.62 105 ASP A N 1
ATOM 818 C CA . ASP A 1 105 ? 15.799 -3.970 -5.423 1.00 94.62 105 ASP A CA 1
ATOM 819 C C . ASP A 1 105 ? 16.741 -2.823 -5.790 1.00 94.62 105 ASP A C 1
ATOM 821 O O . ASP A 1 105 ? 16.648 -2.266 -6.882 1.00 94.62 105 ASP A O 1
ATOM 825 N N . VAL A 1 106 ? 17.724 -2.532 -4.927 1.00 95.31 106 VAL A N 1
ATOM 826 C CA . VAL A 1 106 ? 18.705 -1.456 -5.159 1.00 95.31 106 VAL A CA 1
ATOM 827 C C . VAL A 1 106 ? 19.480 -1.692 -6.454 1.00 95.31 106 VAL A C 1
ATOM 829 O O . VAL A 1 106 ? 19.702 -0.767 -7.238 1.00 95.31 106 VAL A O 1
ATOM 832 N N . LYS A 1 107 ? 19.882 -2.941 -6.708 1.00 97.38 107 LYS A N 1
ATOM 833 C CA . LYS A 1 107 ? 20.562 -3.313 -7.947 1.00 97.38 107 LYS A CA 1
ATOM 834 C C . LYS A 1 107 ? 19.658 -3.102 -9.164 1.00 97.38 107 LYS A C 1
ATOM 836 O O . LYS A 1 107 ? 20.113 -2.531 -10.153 1.00 97.38 107 LYS A O 1
ATOM 841 N N . SER A 1 108 ? 18.402 -3.534 -9.090 1.00 96.75 108 SER A N 1
ATOM 842 C CA . SER A 1 108 ? 17.437 -3.381 -10.184 1.00 96.75 108 SER A CA 1
ATOM 843 C C . SER A 1 108 ? 17.161 -1.905 -10.487 1.00 96.75 108 SER A C 1
ATOM 845 O O . SER A 1 108 ? 17.167 -1.509 -11.653 1.00 96.75 108 SER A O 1
ATOM 847 N N . ASP A 1 109 ? 17.014 -1.074 -9.453 1.00 97.50 109 ASP A N 1
ATOM 848 C CA . ASP A 1 109 ? 16.853 0.376 -9.585 1.00 97.50 109 ASP A CA 1
ATOM 849 C C . ASP A 1 109 ? 18.062 1.020 -10.273 1.00 97.50 109 ASP A C 1
ATOM 851 O O . A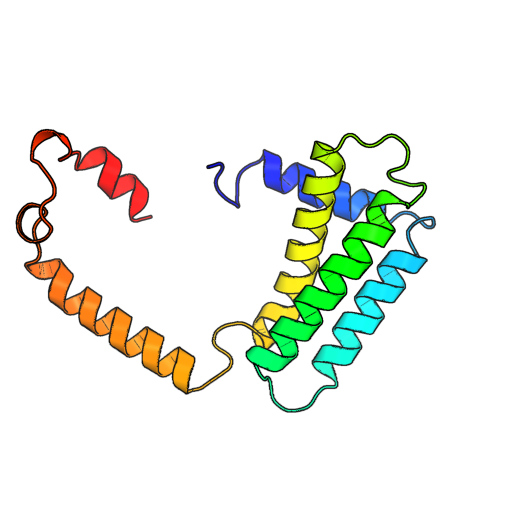SP A 1 109 ? 17.903 1.843 -11.179 1.00 97.50 109 ASP A O 1
ATOM 855 N N . MET A 1 110 ? 19.282 0.621 -9.895 1.00 97.69 110 MET A N 1
ATOM 856 C CA . MET A 1 110 ? 20.507 1.103 -10.537 1.00 97.69 110 MET A CA 1
ATOM 857 C C . MET A 1 110 ? 20.583 0.700 -12.013 1.00 97.69 110 MET A C 1
ATOM 859 O O . MET A 1 110 ? 20.854 1.553 -12.859 1.00 97.69 110 MET A O 1
ATOM 863 N N . GLU A 1 111 ? 20.315 -0.567 -12.338 1.00 98.25 111 GLU A N 1
ATOM 864 C CA . GLU A 1 111 ? 20.346 -1.073 -13.717 1.00 98.25 111 GLU A CA 1
ATOM 865 C C . GLU A 1 111 ? 19.312 -0.363 -14.604 1.00 98.25 111 GLU A C 1
ATOM 867 O O . GLU A 1 111 ? 19.604 0.020 -15.742 1.00 98.25 111 GLU A O 1
ATOM 872 N N . ILE A 1 112 ? 18.101 -0.144 -14.084 1.00 98.00 112 ILE A N 1
ATOM 873 C CA . ILE A 1 112 ? 17.046 0.585 -14.795 1.00 98.00 112 ILE A CA 1
ATOM 874 C C . ILE A 1 112 ? 17.438 2.054 -14.975 1.00 98.00 112 ILE A C 1
ATOM 876 O O . ILE A 1 112 ? 17.294 2.585 -16.079 1.00 98.00 112 ILE A O 1
ATOM 880 N N . SER A 1 113 ? 17.957 2.700 -13.930 1.00 97.25 113 SER A N 1
ATOM 881 C CA . SER A 1 113 ? 18.402 4.095 -13.976 1.00 97.25 113 SER A CA 1
ATOM 882 C C . SER A 1 113 ? 19.517 4.303 -15.004 1.00 97.25 113 SER A C 1
ATOM 884 O O . SER A 1 113 ? 19.429 5.209 -15.834 1.00 97.25 113 SER A O 1
ATOM 886 N N . GLU A 1 114 ? 20.514 3.414 -15.041 1.00 97.88 114 GLU A N 1
ATOM 887 C CA . GLU A 1 114 ? 21.579 3.438 -16.048 1.00 97.88 114 GLU A CA 1
ATOM 888 C C . GLU A 1 114 ? 21.008 3.263 -17.460 1.00 97.88 114 GLU A C 1
ATOM 890 O O . GLU A 1 114 ? 21.312 4.039 -18.371 1.00 97.88 114 GLU A O 1
ATOM 895 N N . LYS A 1 115 ? 20.119 2.283 -17.647 1.00 97.75 115 LYS A N 1
ATOM 896 C CA . LYS A 1 115 ? 19.506 2.009 -18.948 1.00 97.75 115 LYS A CA 1
ATOM 897 C C . LYS A 1 115 ? 18.683 3.193 -19.453 1.00 97.75 115 LYS A C 1
ATOM 899 O O . LYS A 1 115 ? 18.825 3.572 -20.616 1.00 97.75 115 LYS A O 1
ATOM 904 N N . ILE A 1 116 ? 17.845 3.793 -18.606 1.00 96.56 116 ILE A N 1
ATOM 905 C CA . ILE A 1 116 ? 17.102 5.019 -18.940 1.00 96.56 116 ILE A CA 1
ATOM 906 C C . ILE A 1 116 ? 18.089 6.147 -19.253 1.00 96.56 116 ILE A C 1
ATOM 908 O O . ILE A 1 116 ? 17.933 6.826 -20.271 1.00 96.56 116 ILE A O 1
ATOM 912 N N . GLY A 1 117 ? 19.138 6.273 -18.434 1.00 95.56 117 GLY A N 1
ATOM 913 C CA . GLY A 1 117 ? 20.256 7.195 -18.591 1.00 95.56 117 GLY A CA 1
ATOM 914 C C . GLY A 1 117 ? 20.854 7.185 -19.996 1.00 95.56 117 GLY A C 1
ATOM 915 O O . GLY A 1 117 ? 21.045 8.242 -20.590 1.00 95.56 117 GLY A O 1
ATOM 916 N N . LEU A 1 118 ? 21.076 5.995 -20.553 1.00 97.00 118 LEU A N 1
ATOM 917 C CA . LEU A 1 118 ? 21.624 5.798 -21.895 1.00 97.00 118 LEU A CA 1
ATOM 918 C C . LEU A 1 118 ? 20.577 6.004 -23.000 1.00 97.00 118 LEU A C 1
ATOM 920 O O . LEU A 1 118 ? 20.838 6.680 -23.998 1.00 97.00 118 LEU A O 1
ATOM 924 N N . LEU A 1 119 ? 19.385 5.424 -22.837 1.00 96.69 119 LEU A N 1
ATOM 925 C CA . LEU A 1 119 ? 18.339 5.433 -23.862 1.00 96.69 119 LEU A CA 1
ATOM 926 C C . LEU A 1 119 ? 17.766 6.835 -24.109 1.00 96.69 119 LEU A C 1
ATOM 928 O O . LEU A 1 119 ? 17.484 7.183 -25.260 1.00 96.69 119 LEU A O 1
ATOM 932 N N . GLN A 1 120 ? 17.632 7.665 -23.069 1.00 92.81 120 GLN A N 1
ATOM 933 C CA . GLN A 1 120 ? 17.047 9.010 -23.187 1.00 92.81 120 GLN A CA 1
ATOM 934 C C . GLN A 1 120 ? 17.809 9.923 -24.166 1.00 92.81 120 GLN A C 1
ATOM 936 O O . GLN A 1 120 ? 17.229 10.854 -24.721 1.00 92.81 120 GLN A O 1
ATOM 941 N N . HIS A 1 121 ? 19.089 9.646 -24.442 1.00 92.81 121 HIS A N 1
ATOM 942 C CA . HIS A 1 121 ? 19.888 10.444 -25.373 1.00 92.81 121 HIS A CA 1
ATOM 943 C C . HIS A 1 121 ? 19.419 10.319 -26.830 1.00 92.81 121 HIS A C 1
ATOM 945 O O . HIS A 1 121 ? 19.451 11.295 -27.591 1.00 92.81 121 HIS A O 1
ATOM 951 N N . PHE A 1 122 ? 18.944 9.141 -27.239 1.00 94.56 122 PHE A N 1
ATOM 952 C CA . PHE A 1 122 ? 18.663 8.855 -28.649 1.00 94.56 122 PHE A CA 1
ATOM 953 C C . PHE A 1 122 ? 17.254 8.335 -28.926 1.00 94.56 122 PHE A C 1
ATOM 955 O O . PHE A 1 122 ? 16.807 8.411 -30.071 1.00 94.56 122 PHE A O 1
ATOM 962 N N . VAL A 1 123 ? 16.523 7.837 -27.925 1.00 93.25 123 VAL A N 1
ATOM 963 C CA . VAL A 1 123 ? 15.126 7.442 -28.122 1.00 93.25 123 VAL A CA 1
ATOM 964 C C . VAL A 1 123 ? 14.305 8.670 -28.533 1.00 93.25 123 VAL A C 1
ATOM 966 O O . VAL A 1 123 ? 14.485 9.781 -28.028 1.00 93.25 123 VAL A O 1
ATOM 969 N N . ARG A 1 124 ? 13.435 8.484 -29.527 1.00 88.62 124 ARG A N 1
ATOM 970 C CA . ARG A 1 124 ? 12.520 9.496 -30.058 1.00 88.62 124 ARG A CA 1
ATOM 971 C C . ARG A 1 124 ? 11.108 8.917 -30.041 1.00 88.62 124 ARG A C 1
ATOM 973 O O . ARG A 1 124 ? 10.976 7.701 -30.163 1.00 88.62 124 ARG A O 1
ATOM 980 N N . PRO A 1 125 ? 10.052 9.745 -29.973 1.00 90.19 125 PRO A N 1
ATOM 981 C CA . PRO A 1 125 ? 8.678 9.244 -29.917 1.00 90.19 125 PRO A CA 1
ATOM 982 C C . PRO A 1 125 ? 8.323 8.251 -31.038 1.00 90.19 125 PRO A C 1
ATOM 984 O O . PRO A 1 125 ? 7.634 7.268 -30.796 1.00 90.19 125 PRO A O 1
ATOM 987 N N . HIS A 1 126 ? 8.848 8.454 -32.252 1.00 90.31 126 HIS A N 1
ATOM 988 C CA . HIS A 1 126 ? 8.608 7.556 -33.387 1.00 90.31 126 HIS A CA 1
ATOM 989 C C . HIS A 1 126 ? 9.327 6.198 -33.282 1.00 90.31 126 HIS A C 1
ATOM 991 O O . HIS A 1 126 ? 8.943 5.278 -33.988 1.00 90.31 126 HIS A O 1
ATOM 997 N N . HIS A 1 127 ? 10.337 6.050 -32.415 1.00 93.75 127 HIS A N 1
ATOM 998 C CA . HIS A 1 127 ? 10.909 4.737 -32.084 1.00 93.75 127 HIS A CA 1
ATOM 999 C C . HIS A 1 127 ? 9.970 3.904 -31.192 1.00 93.75 127 HIS A C 1
ATOM 1001 O O . HIS A 1 127 ? 10.197 2.712 -31.027 1.00 93.75 127 HIS A O 1
ATOM 1007 N N . LEU A 1 128 ? 8.959 4.538 -30.586 1.00 94.12 128 LEU A N 1
ATOM 1008 C CA . LEU A 1 128 ? 7.971 3.932 -29.687 1.00 94.12 128 LEU A CA 1
ATOM 1009 C C . LEU A 1 128 ? 6.550 4.009 -30.275 1.00 94.12 128 LEU A C 1
ATOM 1011 O O . LEU A 1 128 ? 5.575 4.015 -29.528 1.00 94.12 128 LEU A O 1
ATOM 1015 N N . ASP A 1 129 ? 6.435 4.167 -31.598 1.00 93.88 129 ASP A N 1
ATOM 1016 C CA . ASP A 1 129 ? 5.164 4.279 -32.327 1.00 93.88 129 ASP A CA 1
ATOM 1017 C C . ASP A 1 129 ? 4.235 5.415 -31.854 1.00 93.88 129 ASP A C 1
ATOM 1019 O O . ASP A 1 129 ? 3.033 5.402 -32.115 1.00 93.88 129 ASP A O 1
ATOM 1023 N N . ILE A 1 130 ? 4.777 6.450 -31.197 1.00 90.00 130 ILE A N 1
ATOM 1024 C CA . ILE A 1 1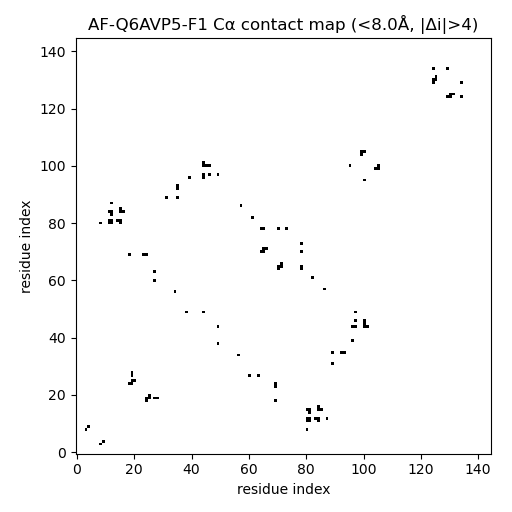30 ? 3.988 7.591 -30.718 1.00 90.00 130 ILE A CA 1
ATOM 1025 C C . ILE A 1 130 ? 3.668 8.523 -31.904 1.00 90.00 130 ILE A C 1
ATOM 1027 O O . ILE A 1 130 ? 4.582 9.172 -32.442 1.00 90.00 130 ILE A O 1
ATOM 1031 N N . PRO A 1 131 ? 2.385 8.667 -32.299 1.00 87.25 131 PRO A N 1
ATOM 1032 C CA . PRO A 1 131 ? 1.991 9.473 -33.450 1.00 87.25 131 PRO A CA 1
ATOM 1033 C C . PRO A 1 131 ? 2.325 10.955 -33.272 1.00 87.25 131 PRO A C 1
ATOM 1035 O O . PRO A 1 131 ? 2.187 11.503 -32.179 1.00 87.25 131 PRO A O 1
ATOM 1038 N N . LYS A 1 132 ? 2.658 11.640 -34.376 1.00 85.12 132 LYS A N 1
ATOM 1039 C CA . LYS A 1 132 ? 2.974 13.084 -34.377 1.00 85.12 132 LYS A CA 1
ATOM 1040 C C . LYS A 1 132 ? 1.865 13.960 -33.792 1.00 85.12 132 LYS A C 1
ATOM 1042 O O . LYS A 1 132 ? 2.159 14.986 -33.197 1.00 85.12 132 LYS A O 1
ATOM 1047 N N . LEU A 1 133 ? 0.602 13.544 -33.922 1.00 84.62 133 LEU A N 1
ATOM 1048 C CA . LEU A 1 133 ? -0.545 14.260 -33.350 1.00 84.62 133 LEU A CA 1
ATOM 1049 C C . LEU A 1 133 ? -0.466 14.368 -31.815 1.00 84.62 133 LEU A C 1
ATOM 1051 O O . LEU A 1 133 ? -1.013 15.300 -31.237 1.00 84.62 133 LEU A O 1
ATOM 1055 N N . LEU A 1 134 ? 0.214 13.423 -31.159 1.00 80.94 134 LEU A N 1
ATOM 1056 C CA . LEU A 1 134 ? 0.379 13.394 -29.706 1.00 80.94 134 LEU A CA 1
ATOM 1057 C C . LEU A 1 134 ? 1.663 14.085 -29.237 1.00 80.94 134 LEU A C 1
ATOM 1059 O O . LEU A 1 134 ? 1.915 14.114 -28.033 1.00 80.94 134 LEU A O 1
ATOM 1063 N N . HIS A 1 135 ? 2.485 14.618 -30.149 1.00 80.06 135 HIS A N 1
ATOM 1064 C CA . HIS A 1 135 ? 3.726 15.301 -29.788 1.00 80.06 135 HIS A CA 1
ATOM 1065 C C . HIS A 1 135 ? 3.377 16.630 -29.121 1.00 80.06 135 HIS A C 1
ATOM 1067 O O . HIS A 1 135 ? 3.040 17.609 -29.780 1.00 80.06 135 HIS A O 1
ATOM 1073 N N . ASN A 1 136 ? 3.421 16.642 -27.791 1.00 79.00 136 ASN A N 1
ATOM 1074 C CA . ASN A 1 136 ? 3.178 17.826 -26.981 1.00 79.00 136 ASN A CA 1
ATOM 1075 C C . ASN A 1 136 ? 4.321 17.985 -25.981 1.00 79.00 136 ASN A C 1
ATOM 1077 O O . ASN A 1 136 ? 4.239 17.530 -24.841 1.00 79.00 136 ASN A O 1
ATOM 1081 N N . GLU A 1 137 ? 5.395 18.630 -26.434 1.00 70.12 137 GLU A N 1
ATOM 1082 C CA . GLU A 1 137 ? 6.616 18.806 -25.643 1.00 70.12 137 GLU A CA 1
ATOM 1083 C C . GLU A 1 137 ? 6.353 19.536 -24.319 1.00 70.12 137 GLU A C 1
ATOM 1085 O O . GLU A 1 137 ? 6.877 19.134 -23.282 1.00 70.12 137 GLU A O 1
ATOM 1090 N N . ALA A 1 138 ? 5.473 20.545 -24.321 1.00 73.81 138 ALA A N 1
ATOM 1091 C CA . ALA A 1 138 ? 5.115 21.287 -23.114 1.00 73.81 138 ALA A CA 1
ATOM 1092 C C . ALA A 1 138 ? 4.366 20.411 -22.096 1.00 73.81 138 ALA A C 1
ATOM 1094 O O . ALA A 1 138 ? 4.682 20.430 -20.908 1.00 73.81 138 ALA A O 1
ATOM 1095 N N . ALA A 1 139 ? 3.403 19.600 -22.550 1.00 73.50 139 ALA A N 1
ATOM 1096 C CA . ALA A 1 139 ? 2.685 18.679 -21.6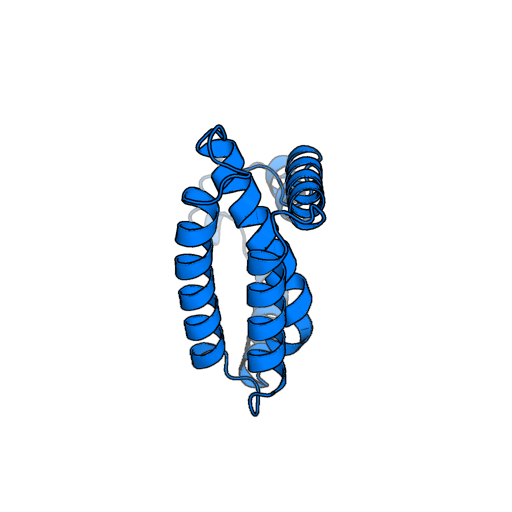70 1.00 73.50 139 ALA A CA 1
ATOM 1097 C C . ALA A 1 139 ? 3.574 17.536 -21.162 1.00 73.50 139 ALA A C 1
ATOM 1099 O O . ALA A 1 139 ? 3.329 17.010 -20.078 1.00 73.50 139 ALA A O 1
ATOM 1100 N N . TRP A 1 140 ? 4.589 17.134 -21.929 1.00 77.38 140 TRP A N 1
ATOM 1101 C CA . TRP A 1 140 ? 5.519 16.080 -21.527 1.00 77.38 140 TRP A CA 1
ATOM 1102 C C . TRP A 1 140 ? 6.539 16.564 -20.503 1.00 77.38 140 TRP A C 1
ATOM 1104 O O . TRP A 1 140 ? 6.820 15.826 -19.564 1.00 77.38 140 TRP A O 1
ATOM 1114 N N . LEU A 1 141 ? 7.027 17.804 -20.616 1.00 76.12 141 LEU A N 1
ATOM 1115 C CA . LEU A 1 141 ? 7.970 18.365 -19.646 1.00 76.12 141 LEU A CA 1
ATOM 1116 C C . LEU A 1 141 ? 7.357 18.467 -18.241 1.00 76.12 141 LEU A C 1
ATOM 1118 O O . LEU A 1 141 ? 8.018 18.160 -17.256 1.00 76.12 141 LEU A O 1
ATOM 1122 N N . VAL A 1 142 ? 6.070 18.822 -18.149 1.00 78.12 142 VAL A N 1
ATOM 1123 C CA . VAL A 1 142 ? 5.339 18.872 -16.868 1.00 78.12 142 VAL A CA 1
ATOM 1124 C C . VAL A 1 142 ? 5.231 17.491 -16.210 1.00 78.12 142 VAL A C 1
ATOM 1126 O O . VAL A 1 142 ? 5.129 17.411 -14.995 1.00 78.12 142 VAL A O 1
ATOM 1129 N N . ARG A 1 143 ? 5.270 16.401 -16.986 1.00 75.56 143 ARG A N 1
ATOM 1130 C CA . ARG A 1 143 ? 5.191 15.024 -16.465 1.00 75.56 143 ARG A CA 1
ATOM 1131 C C . ARG A 1 143 ? 6.545 14.426 -16.076 1.00 75.56 143 ARG A C 1
ATOM 1133 O O . ARG A 1 143 ? 6.564 13.315 -15.562 1.00 75.56 143 ARG A O 1
ATOM 1140 N N . GLN A 1 144 ? 7.651 15.108 -16.379 1.00 70.31 144 GLN A N 1
ATOM 1141 C CA . GLN A 1 144 ? 9.002 14.669 -16.007 1.00 70.31 144 GLN A CA 1
ATOM 1142 C C . GLN A 1 144 ? 9.457 15.213 -14.643 1.00 70.31 144 GLN A C 1
ATOM 1144 O O . GLN A 1 144 ? 10.525 14.820 -14.178 1.00 70.31 144 GLN A O 1
ATOM 1149 N N . GLN A 1 145 ? 8.682 16.118 -14.034 1.00 48.81 145 GLN A N 1
ATOM 1150 C CA . GLN A 1 145 ? 8.893 16.619 -12.669 1.00 48.81 145 GLN A CA 1
ATOM 1151 C C . GLN A 1 145 ? 8.064 15.824 -11.665 1.00 48.81 145 GLN A C 1
ATOM 1153 O O . GLN A 1 145 ? 8.552 15.669 -10.527 1.00 48.81 145 GLN A O 1
#

Solvent-accessible surface area (backbone atoms only — not comparable to full-atom values): 8524 Å² total; per-residue (Å²): 132,82,59,92,80,35,72,64,58,50,52,36,35,51,48,34,54,55,53,55,68,36,79,90,28,50,66,61,49,48,52,54,52,51,51,53,49,58,55,72,71,41,74,82,76,45,72,69,65,53,48,54,51,51,53,53,50,49,55,53,48,50,53,52,49,66,72,27,80,95,36,70,85,53,51,72,66,58,48,52,38,35,51,52,27,49,50,52,56,51,51,66,73,40,37,87,55,64,56,68,63,44,74,66,48,52,49,49,52,50,54,50,50,52,49,49,64,59,44,65,78,71,66,48,59,69,82,70,74,47,55,74,91,71,69,46,70,72,69,49,55,68,71,75,112

Foldseek 3Di:
DPDCPDPVLVVLLVVLVVLCPDPLNVVVVVLLVVLLVVQVPDPQQDQVVVVVSVVVSLVVVLVVLCPRPSCVPPDPVSSVSSSVSSCVVNCVSCVCRHPCRDPVSVVVVVVVCVVCVVCVVPDDCVVVVNDPVPPDVPVVVVVVD

pLDDT: mean 90.05, std 11.61, range [38.09, 98.25]

Sequence (145 aa):
MESPTSPASRLDFYDFIGRMRRPAAADLFHSIRSFLASLSQGGEPNAEVDGGRVQTFFAEMETAIRDHPLWANATNQEIDNALEGLEKYIMTKLFDRAFASSAEDVKSDMEISEKIGLLQHFVRPHHLDIPKLLHNEAAWLVRQQ

Secondary structure (DSSP, 8-state):
---TT-HHHHHHHHHHHHHHTSGGGHHHHHHHHHHHHHHHTSSS--HHHHHHHHHHHHHHHHHHHHTSGGGTT--HHHHHHHHHHHHHHHHHHHHHHHTT-SHHHHHHHHHHHHHHHHHTTT--GGGGT--GGG--HHHHHHT--

Nearest PDB structures (foldseek):
  2efh-assembly2_C  TM=9.341E-01  e=2.704E-06  Arabidopsis thaliana
  2efc-assembly1_A  TM=9.388E-01  e=4.308E-06  Arabidopsis thaliana

Organism: Oryza sativa subsp. japonica (NCBI:txid39947)